Protein AF-A0A951QM47-F1 (afdb_monomer_lite)

pLDDT: mean 81.22, std 15.33, range [38.22, 95.56]

Structure (mmCIF, N/CA/C/O backbone):
data_AF-A0A951QM47-F1
#
_entry.id   AF-A0A951QM47-F1
#
loop_
_atom_site.group_PDB
_atom_site.id
_atom_site.type_symbol
_atom_site.label_atom_id
_atom_site.label_alt_id
_atom_site.label_comp_id
_atom_site.label_asym_id
_atom_site.label_entity_id
_atom_site.label_seq_id
_atom_site.pdbx_PDB_ins_code
_atom_site.Cartn_x
_atom_site.Cartn_y
_atom_site.Cartn_z
_atom_site.occupancy
_atom_site.B_iso_or_equiv
_atom_site.auth_seq_id
_atom_site.auth_comp_id
_atom_site.auth_asym_id
_atom_site.auth_atom_id
_atom_site.pdbx_PDB_model_num
ATOM 1 N N . MET A 1 1 ? -9.307 -16.118 23.751 1.00 38.22 1 MET A N 1
ATOM 2 C CA . MET A 1 1 ? -9.673 -15.052 22.789 1.00 38.22 1 MET A CA 1
ATOM 3 C C . MET A 1 1 ? -8.408 -14.385 22.258 1.00 38.22 1 MET A C 1
ATOM 5 O O . MET A 1 1 ? -7.739 -13.699 23.017 1.00 38.22 1 MET A O 1
ATOM 9 N N . ARG A 1 2 ? -8.036 -14.600 20.990 1.00 43.91 2 ARG A N 1
ATOM 10 C CA . ARG A 1 2 ? -6.928 -13.891 20.314 1.00 43.91 2 ARG A CA 1
ATOM 11 C C . ARG A 1 2 ? -7.347 -13.580 18.874 1.00 43.91 2 ARG A C 1
ATOM 13 O O . ARG A 1 2 ? -6.855 -14.189 17.938 1.00 43.91 2 ARG A O 1
ATOM 20 N N . THR A 1 3 ? -8.296 -12.660 18.715 1.00 44.72 3 THR A N 1
ATOM 21 C CA . THR A 1 3 ? -8.857 -12.293 17.396 1.00 44.72 3 THR A CA 1
ATOM 22 C C . THR A 1 3 ? -8.678 -10.805 17.072 1.00 44.72 3 THR A C 1
ATOM 24 O O . THR A 1 3 ? -8.846 -10.398 15.929 1.00 44.72 3 THR A O 1
ATOM 27 N N . ALA A 1 4 ? -8.261 -9.984 18.044 1.00 50.28 4 ALA A N 1
ATOM 28 C CA . ALA A 1 4 ? -8.127 -8.536 17.860 1.00 50.28 4 ALA A CA 1
ATOM 29 C C . ALA A 1 4 ? -7.005 -8.136 16.878 1.00 50.28 4 ALA A C 1
ATOM 31 O O . ALA A 1 4 ? -7.097 -7.100 16.231 1.00 50.28 4 ALA A O 1
ATOM 32 N N . ASN A 1 5 ? -5.967 -8.967 16.719 1.00 45.03 5 ASN A N 1
ATOM 33 C CA . ASN A 1 5 ? -4.826 -8.654 15.850 1.00 45.03 5 ASN A CA 1
ATOM 34 C C . ASN A 1 5 ? -5.117 -8.805 14.350 1.00 45.03 5 ASN A C 1
ATOM 36 O O . ASN A 1 5 ? -4.334 -8.305 13.555 1.00 45.03 5 ASN A O 1
ATOM 40 N N . LEU A 1 6 ? -6.203 -9.474 13.948 1.00 49.91 6 LEU A N 1
ATOM 41 C CA . LEU A 1 6 ? -6.537 -9.700 12.533 1.00 49.91 6 LEU A CA 1
ATOM 42 C C . LEU A 1 6 ? -7.492 -8.645 11.954 1.00 49.91 6 LEU A C 1
ATOM 44 O O . LEU A 1 6 ? -7.809 -8.695 10.772 1.00 49.91 6 LEU A O 1
ATOM 48 N N . GLN A 1 7 ? -7.926 -7.666 12.751 1.00 53.00 7 GLN A N 1
ATOM 49 C CA . GLN A 1 7 ? -8.862 -6.620 12.326 1.00 53.00 7 GLN A CA 1
ATOM 50 C C . GLN A 1 7 ? -8.149 -5.415 11.703 1.00 53.00 7 GLN A C 1
ATOM 52 O O . GLN A 1 7 ? -8.419 -4.267 12.053 1.00 53.00 7 GLN A O 1
ATOM 57 N N . GLN A 1 8 ? -7.205 -5.657 10.793 1.00 52.38 8 GLN A N 1
ATOM 58 C CA . GLN A 1 8 ? -6.716 -4.560 9.969 1.00 52.38 8 GLN A CA 1
ATOM 59 C C . GLN A 1 8 ? -7.785 -4.211 8.939 1.00 52.38 8 GLN A C 1
ATOM 61 O O . GLN A 1 8 ? -8.101 -5.008 8.063 1.00 52.38 8 GLN A O 1
ATOM 66 N N . THR A 1 9 ? -8.343 -3.014 9.070 1.00 51.91 9 THR A N 1
ATOM 67 C CA . THR A 1 9 ? -9.363 -2.474 8.166 1.00 51.91 9 THR A CA 1
ATOM 68 C C . THR A 1 9 ? -8.773 -1.583 7.078 1.00 51.91 9 THR A C 1
ATOM 70 O O . THR A 1 9 ? -9.525 -1.107 6.234 1.00 51.91 9 THR A O 1
ATOM 73 N N . ASN A 1 10 ? -7.451 -1.348 7.073 1.00 57.75 10 ASN A N 1
ATOM 74 C CA . ASN A 1 10 ? -6.812 -0.495 6.078 1.00 57.75 10 ASN A CA 1
ATOM 75 C C . ASN A 1 10 ? -5.762 -1.209 5.222 1.00 57.75 10 ASN A C 1
ATOM 77 O O . ASN A 1 10 ? -4.894 -1.932 5.707 1.00 57.75 10 ASN A O 1
ATOM 81 N N . THR A 1 11 ? -5.836 -0.948 3.922 1.00 56.44 11 THR A N 1
ATOM 82 C CA . THR A 1 11 ? -4.943 -1.510 2.904 1.00 56.44 11 THR A CA 1
ATOM 83 C C . THR A 1 11 ? -3.518 -0.968 3.040 1.00 56.44 11 THR A C 1
ATOM 85 O O . THR A 1 11 ? -2.557 -1.699 2.822 1.00 56.44 11 THR A O 1
ATOM 88 N N . SER A 1 12 ? -3.370 0.290 3.471 1.00 65.81 12 SER A N 1
ATOM 89 C CA . SER A 1 12 ? -2.070 0.970 3.575 1.00 65.81 12 SER A CA 1
ATOM 90 C C . SER A 1 12 ? -1.277 0.626 4.838 1.00 65.81 12 SER A C 1
ATOM 92 O O . SER A 1 12 ? -0.128 1.028 4.970 1.00 65.81 12 SER A O 1
ATOM 94 N N . GLY A 1 13 ? -1.861 -0.100 5.792 1.00 72.00 13 GLY A N 1
ATOM 95 C CA . GLY A 1 13 ? -1.118 -0.592 6.948 1.00 72.00 13 GLY A CA 1
ATOM 96 C C . GLY A 1 13 ? -0.899 0.393 8.098 1.00 72.00 13 GLY A C 1
ATOM 97 O O . GLY A 1 13 ? -0.147 0.076 9.012 1.00 72.00 13 GLY A O 1
ATOM 98 N N . TYR A 1 14 ? -1.529 1.566 8.090 1.00 79.50 14 TYR A N 1
ATOM 99 C CA . TYR A 1 14 ? -1.343 2.614 9.103 1.00 79.50 14 TYR A CA 1
ATOM 100 C C . TYR A 1 14 ? -2.479 2.679 10.130 1.00 79.50 14 TYR A C 1
ATOM 102 O O . TYR A 1 14 ? -3.644 2.819 9.784 1.00 79.50 14 TYR A O 1
ATOM 110 N N . LYS A 1 15 ? -2.168 2.660 11.422 1.00 82.44 15 LYS A N 1
ATOM 111 C CA . LYS A 1 15 ? 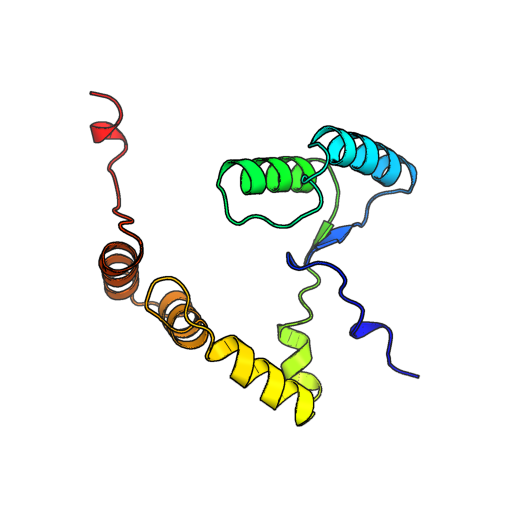-3.154 2.898 12.479 1.00 82.44 15 LYS A CA 1
ATOM 112 C C . LYS A 1 15 ? -3.072 4.348 12.944 1.00 82.44 15 LYS A C 1
ATOM 114 O O . LYS A 1 15 ? -1.998 4.771 13.363 1.00 82.44 15 LYS A O 1
ATOM 119 N N . PHE A 1 16 ? -4.184 5.081 12.911 1.00 87.94 16 PHE A N 1
ATOM 120 C CA . PHE A 1 16 ? -4.269 6.427 13.490 1.00 87.94 16 PHE A CA 1
ATOM 121 C C . PHE A 1 16 ? -3.929 6.384 14.990 1.00 87.94 16 PHE A C 1
ATOM 123 O O . PHE A 1 16 ? -4.317 5.451 15.702 1.00 87.94 16 PHE A O 1
ATOM 130 N N . GLN A 1 17 ? -3.139 7.346 15.459 1.00 90.81 17 GLN A N 1
ATOM 131 C CA . GLN A 1 17 ? -2.656 7.466 16.842 1.00 90.81 17 GLN A CA 1
ATOM 132 C C . GLN A 1 17 ? -2.848 8.885 17.405 1.00 90.81 17 GLN A C 1
ATOM 134 O O . GLN A 1 17 ? -2.302 9.184 18.466 1.00 90.81 17 GLN A O 1
ATOM 139 N N . GLY A 1 18 ? -3.577 9.750 16.696 1.00 91.06 18 GLY A N 1
ATOM 140 C CA . GLY A 1 18 ? -3.988 11.056 17.203 1.00 91.06 18 GLY A CA 1
ATOM 141 C C . GLY A 1 18 ? -5.139 10.961 18.210 1.00 91.06 18 GLY A C 1
ATOM 142 O O . GLY A 1 18 ? -5.692 9.892 18.482 1.00 91.06 18 GLY A O 1
ATOM 143 N N . SER A 1 19 ? -5.495 12.111 18.760 1.00 95.31 19 SER A N 1
ATOM 144 C CA . SER A 1 19 ? -6.646 12.349 19.622 1.00 95.31 19 SER A CA 1
ATOM 145 C C . SER A 1 19 ? -7.977 12.243 18.869 1.00 95.31 19 SER A C 1
ATOM 147 O O . SER A 1 19 ? -8.041 12.278 17.640 1.00 95.31 19 SER A O 1
ATOM 149 N N . SER A 1 20 ? -9.079 12.158 19.618 1.00 93.19 20 SER A N 1
ATOM 150 C CA . SER A 1 20 ? -10.430 12.168 19.043 1.00 93.19 20 SER A CA 1
ATOM 151 C C . SER A 1 20 ? -10.735 13.452 18.264 1.00 93.19 20 SER A C 1
ATOM 153 O O . SER A 1 20 ? -11.489 13.407 17.298 1.00 93.19 20 SER A O 1
ATOM 155 N N . GLN A 1 21 ? -10.145 14.579 18.672 1.00 95.44 21 GLN A N 1
ATOM 156 C CA . GLN A 1 21 ? -10.307 15.864 17.995 1.00 95.44 21 GLN A CA 1
ATOM 157 C C . GLN A 1 21 ? -9.622 15.850 16.623 1.00 95.44 21 GLN A C 1
ATOM 159 O O . GLN A 1 21 ? -10.259 16.130 15.612 1.00 95.44 21 GLN A O 1
ATOM 164 N N . GLU A 1 22 ? -8.365 15.410 16.574 1.00 93.88 22 GLU A N 1
ATOM 165 C CA . GLU A 1 22 ? -7.623 15.244 15.318 1.00 93.88 22 GLU A CA 1
ATOM 166 C C . GLU A 1 22 ? -8.318 14.249 14.375 1.00 93.88 22 GLU A C 1
ATOM 168 O O . GLU A 1 22 ? -8.302 14.423 13.160 1.00 93.88 22 GLU A O 1
ATOM 173 N N . LEU A 1 23 ? -8.973 13.214 14.915 1.00 93.06 23 LEU A N 1
ATOM 174 C CA . LEU A 1 23 ? -9.731 12.260 14.104 1.00 93.06 23 LEU A CA 1
ATOM 175 C C . LEU A 1 23 ? -10.956 12.907 13.436 1.00 93.06 23 LEU A C 1
ATOM 177 O O . LEU A 1 23 ? -11.266 12.589 12.287 1.00 93.06 23 LEU A O 1
ATOM 181 N N . LEU A 1 24 ? -11.653 13.807 14.137 1.00 94.88 24 LEU A N 1
ATOM 182 C CA . LEU A 1 24 ? -12.771 14.562 13.566 1.00 94.88 24 LEU A CA 1
ATOM 183 C C . LEU A 1 24 ? -12.292 15.488 12.444 1.00 94.88 24 LEU A C 1
ATOM 185 O O . LEU A 1 24 ? -12.917 15.540 11.387 1.00 94.88 24 LEU A O 1
ATOM 189 N N . GLU A 1 25 ? -11.161 16.160 12.640 1.00 95.06 25 GLU A N 1
ATOM 190 C CA . GLU A 1 25 ? -10.542 17.019 11.625 1.00 95.06 25 GLU A CA 1
ATOM 191 C C . GLU A 1 25 ? -10.113 16.215 10.391 1.00 95.06 25 GLU A C 1
ATOM 193 O O . GLU A 1 25 ? -10.466 16.567 9.264 1.00 95.06 25 GLU A O 1
ATOM 198 N N . ALA A 1 26 ? -9.465 15.066 10.599 1.00 93.44 26 ALA A N 1
ATOM 199 C CA . ALA A 1 26 ? -9.112 14.142 9.528 1.00 93.44 26 ALA A CA 1
ATOM 200 C C . ALA A 1 26 ? -10.354 13.688 8.743 1.00 93.44 26 ALA A C 1
ATOM 202 O O . ALA A 1 26 ? -10.324 13.587 7.516 1.00 93.44 26 ALA A O 1
ATOM 203 N N . GLN A 1 27 ? -11.474 13.447 9.432 1.00 92.88 27 GLN A N 1
ATOM 204 C CA . GLN A 1 27 ? -12.717 13.037 8.786 1.00 92.88 27 GLN A CA 1
ATOM 205 C C . GLN A 1 27 ? -13.311 14.143 7.905 1.00 92.88 27 GLN A C 1
ATOM 207 O O . GLN A 1 27 ? -13.879 13.821 6.859 1.00 92.88 27 GLN A O 1
ATOM 212 N N . ILE A 1 28 ? -13.167 15.414 8.295 1.00 94.25 28 ILE A N 1
ATOM 213 C CA . ILE A 1 28 ? -13.573 16.570 7.482 1.00 94.25 28 ILE A CA 1
ATOM 214 C C . ILE A 1 28 ? -12.753 16.615 6.189 1.00 94.25 28 ILE A C 1
ATOM 216 O O . ILE A 1 28 ? -13.342 16.744 5.117 1.00 94.25 28 ILE A O 1
ATOM 220 N N . ILE A 1 29 ? -11.431 16.425 6.276 1.00 93.69 29 ILE A N 1
ATOM 221 C CA . ILE A 1 29 ? -10.539 16.365 5.106 1.00 93.69 29 ILE A CA 1
ATOM 222 C C . ILE A 1 29 ? -10.961 15.224 4.175 1.00 93.69 29 ILE A C 1
ATOM 224 O O . ILE A 1 29 ? -11.215 15.446 3.001 1.00 93.69 29 ILE A O 1
ATOM 228 N N . VAL A 1 30 ? -11.128 14.005 4.692 1.00 92.81 30 VAL A N 1
ATOM 229 C CA . VAL A 1 30 ? -11.519 12.853 3.858 1.00 92.81 30 VAL A CA 1
ATOM 230 C C . VAL A 1 30 ? -12.894 13.052 3.210 1.00 92.81 30 VAL A C 1
ATOM 232 O O . VAL A 1 30 ? -13.128 12.602 2.092 1.00 92.81 30 VAL A O 1
ATOM 235 N N . ASN A 1 31 ? -13.827 13.717 3.894 1.00 92.94 31 ASN A N 1
ATOM 236 C CA . ASN A 1 31 ? -15.147 14.001 3.332 1.00 92.94 31 ASN A CA 1
ATOM 237 C C . ASN A 1 31 ? -15.104 15.058 2.213 1.00 92.94 31 ASN A C 1
ATOM 239 O O . ASN A 1 31 ? -16.028 15.093 1.403 1.00 92.94 31 ASN A O 1
ATOM 243 N N . SER A 1 32 ? -14.059 15.892 2.136 1.00 93.81 32 SER A N 1
ATOM 244 C CA . SER A 1 32 ? -13.902 16.871 1.052 1.00 93.81 32 SER A CA 1
ATOM 245 C C . SER A 1 32 ? -13.397 16.249 -0.256 1.00 93.81 32 SER A C 1
ATOM 247 O O . SER A 1 32 ? -13.520 16.869 -1.308 1.00 93.81 32 SER A O 1
ATOM 249 N N . TRP A 1 33 ? -12.911 15.002 -0.226 1.00 92.44 33 TRP A N 1
ATOM 250 C CA . TRP A 1 33 ? -12.410 14.271 -1.400 1.00 92.44 33 TRP A CA 1
ATOM 251 C C . TRP A 1 33 ? -13.514 13.760 -2.344 1.00 92.44 33 TRP A C 1
ATOM 253 O O . TRP A 1 33 ? -13.222 13.135 -3.361 1.00 92.44 33 TRP A O 1
ATOM 263 N N . GLY A 1 34 ? -14.785 14.005 -2.017 1.00 90.31 34 GLY A N 1
ATOM 264 C CA . GLY A 1 34 ? -15.936 13.608 -2.827 1.00 90.31 34 GLY A CA 1
ATOM 265 C C . GLY A 1 34 ? -16.484 12.213 -2.511 1.00 90.31 34 GLY A C 1
ATOM 266 O O . GLY A 1 34 ? -16.047 11.529 -1.585 1.00 90.31 34 GLY A O 1
ATOM 267 N N . SER A 1 35 ? -17.487 11.790 -3.286 1.00 87.44 35 SER A N 1
ATOM 268 C CA . SER A 1 35 ? -18.243 10.546 -3.061 1.00 87.44 35 SER A CA 1
ATOM 269 C C . SER A 1 35 ? -17.399 9.279 -3.220 1.00 87.44 35 SER A C 1
ATOM 271 O O . SER A 1 35 ? -17.652 8.289 -2.534 1.00 87.44 35 SER A O 1
ATOM 273 N N . GLU A 1 36 ? -16.372 9.323 -4.069 1.00 86.19 36 GLU A N 1
ATOM 274 C CA . GLU A 1 36 ? -15.457 8.203 -4.316 1.00 86.19 36 GLU A CA 1
ATOM 275 C C . GLU A 1 36 ? -14.163 8.280 -3.494 1.00 86.19 36 GLU A C 1
ATOM 277 O O . GLU A 1 36 ? -13.386 7.332 -3.498 1.00 86.19 36 GLU A O 1
ATOM 282 N N . GLY A 1 37 ? -13.928 9.348 -2.721 1.00 83.94 37 GLY A N 1
ATOM 283 C CA . GLY A 1 37 ? -12.660 9.560 -2.003 1.00 83.94 37 GLY A CA 1
ATOM 284 C C . GLY A 1 37 ? -12.319 8.491 -0.952 1.00 83.94 37 GLY A C 1
ATOM 285 O O . GLY A 1 37 ? -11.170 8.357 -0.535 1.00 83.94 37 GLY A O 1
ATOM 286 N N . LYS A 1 38 ? -13.300 7.687 -0.526 1.00 86.81 38 LYS A N 1
ATOM 287 C CA . LYS A 1 38 ? -13.099 6.547 0.391 1.00 86.81 38 LYS A CA 1
ATOM 288 C C . LYS A 1 38 ? -12.834 5.224 -0.336 1.00 86.81 38 LYS A C 1
ATOM 290 O O . LYS A 1 38 ? -12.522 4.229 0.316 1.00 86.81 38 LYS A O 1
ATOM 295 N N . ILE A 1 39 ? -12.960 5.202 -1.660 1.00 84.88 39 ILE A N 1
ATOM 296 C CA . ILE A 1 39 ? -12.638 4.057 -2.508 1.00 84.88 39 ILE A CA 1
ATOM 297 C C . ILE A 1 39 ? -11.155 4.160 -2.863 1.00 84.88 39 ILE A C 1
ATOM 299 O O . ILE A 1 39 ? -10.684 5.202 -3.308 1.00 84.88 39 ILE A O 1
ATOM 303 N N . TYR A 1 40 ? -10.400 3.087 -2.633 1.00 82.69 40 TYR A N 1
ATOM 304 C CA . TYR A 1 40 ? -8.980 3.059 -2.975 1.00 82.69 40 TYR A CA 1
ATOM 305 C C . TYR A 1 40 ? -8.770 3.204 -4.488 1.00 82.69 40 TYR A C 1
ATOM 307 O O . TYR A 1 40 ? -9.423 2.508 -5.266 1.00 82.69 40 TYR A O 1
ATOM 315 N N . ASN A 1 41 ? -7.799 4.030 -4.885 1.00 81.25 41 ASN A N 1
ATOM 316 C CA . ASN A 1 41 ? -7.369 4.171 -6.272 1.00 81.25 41 ASN A CA 1
ATOM 317 C C . ASN A 1 41 ? -5.824 4.248 -6.363 1.00 81.25 41 ASN A C 1
ATOM 319 O O . ASN A 1 41 ? -5.200 4.991 -5.600 1.00 81.25 41 ASN A O 1
ATOM 323 N N . PRO A 1 42 ? -5.158 3.489 -7.252 1.00 81.88 42 PRO A N 1
ATOM 324 C CA . PRO A 1 42 ? -3.709 3.593 -7.433 1.00 81.88 42 PRO A CA 1
ATOM 325 C C . PRO A 1 42 ? -3.242 4.870 -8.163 1.00 81.88 42 PRO A C 1
ATOM 327 O O . PRO A 1 42 ? -2.038 5.034 -8.345 1.00 81.88 42 PRO A O 1
ATOM 330 N N . THR A 1 43 ? -4.140 5.771 -8.581 1.00 87.81 43 THR A N 1
ATOM 331 C CA . THR A 1 43 ? -3.778 7.009 -9.297 1.00 87.81 43 THR A CA 1
ATOM 332 C C . THR A 1 43 ? -2.912 7.966 -8.475 1.00 87.81 43 THR A C 1
ATOM 334 O O . THR A 1 43 ? -3.000 8.030 -7.244 1.00 87.81 43 THR A O 1
ATOM 337 N N . ARG A 1 44 ? -2.087 8.764 -9.168 1.00 87.88 44 ARG A N 1
ATOM 338 C CA . ARG A 1 44 ? -1.184 9.750 -8.555 1.00 87.88 44 ARG A CA 1
ATOM 339 C C . ARG A 1 44 ? -1.945 10.730 -7.665 1.00 87.88 44 ARG A C 1
ATOM 341 O O . ARG A 1 44 ? -1.508 11.002 -6.551 1.00 87.88 44 ARG A O 1
ATOM 348 N N . GLU A 1 45 ? -3.084 11.218 -8.138 1.00 90.62 45 GLU A N 1
ATOM 349 C CA . GLU A 1 45 ? -3.930 12.194 -7.452 1.00 90.62 45 GLU A CA 1
ATOM 350 C C . GLU A 1 45 ? -4.415 11.633 -6.114 1.00 90.62 45 GLU A C 1
ATOM 352 O O . GLU A 1 45 ? -4.275 12.275 -5.076 1.00 90.62 45 GLU A O 1
ATOM 357 N N . TYR A 1 46 ? -4.895 10.386 -6.109 1.00 91.19 46 TYR A N 1
ATOM 358 C CA . TYR A 1 46 ? -5.346 9.726 -4.889 1.00 91.19 46 TYR A CA 1
ATOM 359 C C . TYR A 1 46 ? -4.194 9.478 -3.906 1.00 91.19 46 TYR A C 1
ATOM 361 O O . TYR A 1 46 ? -4.334 9.692 -2.700 1.00 91.19 46 TYR A O 1
ATOM 369 N N . GLN A 1 47 ? -3.023 9.072 -4.406 1.00 89.25 47 GLN A N 1
ATOM 370 C CA . GLN A 1 47 ? -1.844 8.878 -3.559 1.00 89.25 47 GLN A CA 1
ATOM 371 C C . GLN A 1 47 ? -1.335 10.191 -2.940 1.00 89.25 47 GLN A C 1
ATOM 373 O O . GLN A 1 47 ? -0.809 10.163 -1.825 1.00 89.25 47 GLN A O 1
ATOM 378 N N . LEU A 1 48 ? -1.506 11.338 -3.609 1.00 91.62 48 LEU A N 1
ATOM 379 C CA . LEU A 1 48 ? -1.189 12.653 -3.039 1.00 91.62 48 LEU A CA 1
ATOM 380 C C . LEU A 1 48 ? -2.124 13.006 -1.876 1.00 91.62 48 LEU A C 1
ATOM 382 O O . LEU A 1 48 ? -1.628 13.353 -0.806 1.00 91.62 48 LEU A O 1
ATOM 386 N N . LEU A 1 49 ? -3.437 12.803 -2.032 1.00 92.50 49 LEU A N 1
ATOM 387 C CA . LEU A 1 49 ? -4.416 13.010 -0.953 1.00 92.50 49 LEU A CA 1
ATOM 388 C C . LEU A 1 49 ? -4.087 12.166 0.289 1.00 92.50 49 LEU A C 1
ATOM 390 O O . LEU A 1 49 ? -4.111 12.650 1.423 1.00 92.50 49 LEU A O 1
ATOM 394 N N . LEU A 1 50 ? -3.715 10.899 0.083 1.00 90.62 50 LEU A N 1
ATOM 395 C CA . LEU A 1 50 ? -3.275 10.030 1.175 1.00 90.62 50 LEU A CA 1
ATOM 396 C C . LEU A 1 50 ? -1.999 10.541 1.854 1.00 90.62 50 LEU A C 1
ATOM 398 O O . LEU A 1 50 ? -1.901 10.471 3.079 1.00 90.62 50 LEU A O 1
ATOM 402 N N . ARG A 1 51 ? -1.017 11.038 1.091 1.00 90.19 51 ARG A N 1
ATOM 403 C CA . ARG A 1 51 ? 0.230 11.589 1.649 1.00 90.19 51 ARG A CA 1
ATOM 404 C C . ARG A 1 51 ? -0.031 12.825 2.498 1.00 90.19 51 ARG A C 1
ATOM 406 O O . ARG A 1 51 ? 0.516 12.904 3.594 1.00 90.19 51 ARG A O 1
ATOM 413 N N . GLU A 1 52 ? -0.881 13.737 2.034 1.00 90.50 52 GLU A N 1
ATOM 414 C CA . GLU A 1 52 ? -1.295 14.909 2.813 1.00 90.50 52 GLU A CA 1
ATOM 415 C C . GLU A 1 52 ? -1.902 14.477 4.151 1.00 90.50 52 GLU A C 1
ATOM 417 O O . GLU A 1 52 ? -1.432 14.888 5.213 1.00 90.50 52 GLU A O 1
ATOM 422 N N . LEU A 1 53 ? -2.857 13.542 4.120 1.00 91.62 53 LEU A N 1
ATOM 423 C CA . LEU A 1 53 ? -3.505 13.043 5.332 1.00 91.62 53 LEU A CA 1
ATOM 424 C C . LEU A 1 53 ? -2.524 12.351 6.296 1.00 91.62 53 LEU A C 1
ATOM 426 O O . LEU A 1 53 ? -2.670 12.468 7.516 1.00 91.62 53 LEU A O 1
ATOM 430 N N . LEU A 1 54 ? -1.536 11.620 5.767 1.00 89.62 54 LEU A N 1
ATOM 431 C CA . LEU A 1 54 ? -0.519 10.919 6.556 1.00 89.62 54 LEU A CA 1
ATOM 432 C C . LEU A 1 54 ? 0.495 11.863 7.215 1.00 89.62 54 LEU A C 1
ATOM 434 O O . LEU A 1 54 ? 1.022 11.519 8.270 1.00 89.62 54 LEU A O 1
ATOM 438 N N . ILE A 1 55 ? 0.767 13.027 6.617 1.00 91.81 55 ILE A N 1
ATOM 439 C CA . ILE A 1 55 ? 1.674 14.043 7.175 1.00 91.81 55 ILE A CA 1
ATOM 440 C C . ILE A 1 55 ? 0.976 14.854 8.272 1.00 91.81 55 ILE A C 1
ATOM 442 O O . ILE A 1 55 ? 1.608 15.207 9.266 1.00 91.81 55 ILE A O 1
ATOM 446 N N . CYS A 1 56 ? -0.322 15.129 8.117 1.00 92.06 56 CYS A N 1
ATOM 447 C CA . CYS A 1 56 ? -1.075 15.963 9.055 1.00 92.06 56 CYS A CA 1
ATOM 448 C C . CYS A 1 56 ? -1.269 15.335 10.442 1.00 92.06 56 CYS A C 1
ATOM 450 O O . CYS A 1 56 ? -1.441 16.068 11.411 1.00 92.06 56 CYS A O 1
ATOM 452 N N . TYR A 1 57 ? -1.250 14.003 10.558 1.00 93.44 57 TYR A N 1
ATOM 453 C CA . TYR A 1 57 ? -1.582 13.321 11.811 1.00 93.44 57 TYR A CA 1
ATOM 454 C C . TYR A 1 57 ? -0.616 12.199 12.159 1.00 93.44 57 TYR A C 1
ATOM 456 O O . TYR A 1 57 ? 0.115 11.667 11.328 1.00 93.44 57 TYR A O 1
ATOM 464 N N . LYS A 1 58 ? -0.640 11.786 13.427 1.00 92.12 58 LYS A N 1
ATOM 465 C CA . LYS A 1 58 ? 0.203 10.693 13.901 1.00 92.12 58 LYS A CA 1
ATOM 466 C C . LYS A 1 58 ? -0.373 9.341 13.494 1.00 92.12 58 LYS A C 1
ATOM 468 O O . LYS A 1 58 ? -1.473 8.969 13.905 1.00 92.12 58 LYS A O 1
ATOM 473 N N . TYR A 1 59 ? 0.438 8.548 12.802 1.00 88.75 59 TYR A N 1
ATOM 474 C CA . TYR A 1 59 ? 0.133 7.159 12.477 1.00 88.75 59 TYR A CA 1
ATOM 475 C C . TYR A 1 59 ? 1.230 6.220 12.972 1.00 88.75 59 TYR A C 1
ATOM 477 O O . TYR A 1 59 ? 2.409 6.566 13.014 1.00 88.75 59 TYR A O 1
ATOM 485 N N . ARG A 1 60 ? 0.845 4.991 13.318 1.00 83.81 60 ARG A N 1
ATOM 486 C CA . ARG A 1 60 ? 1.771 3.871 13.506 1.00 83.81 60 ARG A CA 1
ATOM 487 C C . ARG A 1 60 ? 1.651 2.936 12.314 1.00 83.81 60 ARG A C 1
ATOM 489 O O . ARG A 1 60 ? 0.549 2.484 12.018 1.00 83.81 60 ARG A O 1
ATOM 496 N N . LEU A 1 61 ? 2.772 2.592 11.685 1.00 77.94 61 LEU A N 1
ATOM 497 C CA . LEU A 1 61 ? 2.810 1.488 10.731 1.00 77.94 61 LEU A CA 1
ATOM 498 C C . LEU A 1 61 ? 2.531 0.181 11.492 1.00 77.94 61 LEU A C 1
ATOM 500 O O . LEU A 1 61 ? 3.304 -0.241 12.352 1.00 77.94 61 LEU A O 1
ATOM 504 N N . ASP A 1 62 ? 1.378 -0.419 11.230 1.00 70.31 62 ASP A N 1
ATOM 505 C CA . ASP A 1 62 ? 0.892 -1.651 11.842 1.00 70.31 62 ASP A CA 1
ATOM 506 C C . ASP A 1 62 ? 0.654 -2.706 10.766 1.00 70.31 62 ASP A C 1
ATOM 508 O O . ASP A 1 62 ? -0.441 -3.241 10.638 1.00 70.31 62 ASP A O 1
ATOM 512 N N . THR A 1 63 ? 1.670 -3.004 9.957 1.00 60.81 63 THR A N 1
ATOM 513 C CA . THR A 1 63 ? 1.547 -4.050 8.942 1.00 60.81 63 THR A CA 1
ATOM 514 C C . THR A 1 63 ? 1.435 -5.417 9.625 1.00 60.81 63 THR A C 1
ATOM 516 O O . THR A 1 63 ? 2.395 -5.961 10.174 1.00 60.81 63 THR A O 1
ATOM 519 N N . ASN A 1 64 ? 0.246 -6.028 9.585 1.00 59.84 64 ASN A N 1
ATOM 520 C CA . ASN A 1 64 ? 0.080 -7.424 9.992 1.00 59.84 64 ASN A CA 1
ATOM 521 C C . ASN A 1 64 ? 0.670 -8.393 8.969 1.00 59.84 64 ASN A C 1
ATOM 523 O O . ASN A 1 64 ? 0.735 -9.583 9.262 1.00 59.84 64 ASN A O 1
ATOM 527 N N . PHE A 1 65 ? 1.138 -7.917 7.811 1.00 56.47 65 PHE A N 1
ATOM 528 C CA . PHE A 1 65 ? 1.747 -8.772 6.796 1.00 56.47 65 PHE A CA 1
ATOM 529 C C . PHE A 1 65 ? 2.898 -9.606 7.379 1.00 56.47 65 PHE A C 1
ATOM 531 O O . PHE A 1 65 ? 2.874 -10.829 7.292 1.00 56.47 65 PHE A O 1
ATOM 538 N N . ALA A 1 66 ? 3.802 -8.973 8.135 1.00 55.06 66 ALA A N 1
ATOM 539 C CA . ALA A 1 66 ? 4.890 -9.659 8.841 1.00 55.06 66 ALA A CA 1
ATOM 540 C C . ALA A 1 66 ? 4.423 -10.533 10.028 1.00 55.06 66 ALA A C 1
ATOM 542 O O . ALA A 1 66 ? 5.193 -11.324 10.577 1.00 55.06 66 ALA A O 1
ATOM 543 N N . LYS A 1 67 ? 3.171 -10.373 10.477 1.00 62.28 67 LYS A N 1
ATOM 544 C CA . LYS A 1 67 ? 2.568 -11.182 11.545 1.00 62.28 67 LYS A CA 1
ATOM 545 C C . LYS A 1 67 ? 1.823 -12.398 10.988 1.00 62.28 67 LYS A C 1
ATOM 547 O O . LYS A 1 67 ? 1.681 -13.366 11.729 1.00 62.28 67 LYS A O 1
ATOM 552 N N . MET A 1 68 ? 1.386 -12.382 9.723 1.00 62.81 68 MET A N 1
ATOM 553 C CA . MET A 1 68 ? 0.695 -13.513 9.087 1.00 62.81 68 MET A CA 1
ATOM 554 C C . MET A 1 68 ? 1.568 -14.768 9.056 1.00 62.81 68 MET A C 1
ATOM 556 O O . MET A 1 68 ? 1.082 -15.848 9.384 1.00 62.81 68 MET A O 1
ATOM 560 N N . ASP A 1 69 ? 2.865 -14.616 8.777 1.00 62.41 69 ASP A N 1
ATOM 561 C CA . ASP A 1 69 ? 3.819 -15.735 8.757 1.00 62.41 69 ASP A CA 1
ATOM 562 C C . ASP A 1 69 ? 3.968 -16.423 10.125 1.00 62.41 69 ASP A C 1
ATOM 564 O O . ASP A 1 69 ? 4.356 -17.584 10.204 1.00 62.41 69 ASP A O 1
ATOM 568 N N . ARG A 1 70 ? 3.600 -15.744 11.220 1.00 65.75 70 ARG A N 1
ATOM 569 C CA . ARG A 1 70 ? 3.676 -16.287 12.587 1.00 65.75 70 ARG A CA 1
ATOM 570 C C . ARG A 1 70 ? 2.453 -17.118 12.983 1.00 65.75 70 ARG A C 1
ATOM 572 O O . ARG A 1 70 ? 2.468 -17.725 14.049 1.00 65.75 70 ARG A O 1
ATOM 579 N N . ILE A 1 71 ? 1.381 -17.098 12.185 1.00 69.50 71 ILE A N 1
ATOM 580 C CA . ILE A 1 71 ? 0.095 -17.738 12.516 1.00 69.50 71 ILE A CA 1
ATOM 581 C C . ILE A 1 71 ? 0.032 -19.184 11.982 1.00 69.50 71 ILE A C 1
ATOM 583 O O . ILE A 1 71 ? -0.783 -19.960 12.472 1.00 69.50 71 ILE A O 1
ATOM 587 N N . ALA A 1 72 ? 0.909 -19.562 11.036 1.00 71.31 72 ALA A N 1
ATOM 588 C CA . ALA A 1 72 ? 1.063 -20.923 10.492 1.00 71.31 72 ALA A CA 1
ATOM 589 C C . ALA A 1 72 ? -0.275 -21.632 10.165 1.00 71.31 72 ALA A C 1
ATOM 591 O O . ALA A 1 72 ? -0.450 -22.823 10.416 1.00 71.31 72 ALA A O 1
ATOM 592 N N . HIS A 1 73 ? -1.245 -20.886 9.626 1.00 84.25 73 HIS A N 1
ATOM 593 C CA . HIS A 1 73 ? -2.598 -21.372 9.353 1.00 84.25 73 HIS A CA 1
ATOM 594 C C . HIS A 1 73 ? -2.802 -21.602 7.855 1.00 84.25 73 HIS A C 1
ATOM 596 O O . HIS A 1 73 ? -2.648 -20.681 7.053 1.00 84.25 73 HIS A O 1
ATOM 602 N N . GLN A 1 74 ? -3.242 -22.802 7.472 1.00 85.88 74 GLN A N 1
ATOM 603 C CA . GLN A 1 74 ? -3.346 -23.222 6.069 1.00 85.88 74 GLN A CA 1
ATOM 604 C C . GLN A 1 74 ? -4.183 -22.273 5.197 1.00 85.88 74 GLN A C 1
ATOM 606 O O . GLN A 1 74 ? -3.774 -21.936 4.091 1.00 85.88 74 GLN A O 1
ATOM 611 N N . GLY A 1 75 ? -5.322 -21.783 5.696 1.00 84.94 75 GLY A N 1
ATOM 612 C CA . GLY A 1 75 ? -6.150 -20.827 4.948 1.00 84.94 75 GLY A CA 1
ATOM 613 C C . GLY A 1 75 ? -5.457 -19.479 4.697 1.00 84.94 75 GLY A C 1
ATOM 614 O O . GLY A 1 75 ? -5.679 -18.854 3.663 1.00 84.94 75 GLY A O 1
ATOM 615 N N . ILE A 1 76 ? -4.570 -19.051 5.605 1.00 79.94 76 ILE A N 1
ATOM 616 C CA . ILE A 1 76 ? -3.778 -17.824 5.437 1.00 79.94 76 ILE A CA 1
ATOM 617 C C . ILE A 1 76 ? -2.675 -18.063 4.400 1.00 79.94 76 ILE A C 1
ATOM 619 O O . ILE A 1 76 ? -2.449 -17.210 3.545 1.00 79.94 76 ILE A O 1
ATOM 623 N N . GLU A 1 77 ? -2.044 -19.240 4.406 1.00 83.00 77 GLU A N 1
ATOM 624 C CA . GLU A 1 77 ? -1.078 -19.625 3.369 1.00 83.00 77 GLU A CA 1
ATOM 625 C C . GLU A 1 77 ? -1.716 -19.683 1.978 1.00 83.00 77 GLU A C 1
ATOM 627 O O . GLU A 1 77 ? -1.184 -19.116 1.025 1.00 83.00 77 GLU A O 1
ATOM 632 N N . GLN A 1 78 ? -2.898 -20.290 1.861 1.00 86.31 78 GLN A N 1
ATOM 633 C CA . GLN A 1 78 ? -3.658 -20.332 0.609 1.00 86.31 78 GLN A CA 1
ATOM 634 C C . GLN A 1 78 ? -4.034 -18.929 0.124 1.00 86.31 78 GLN A C 1
ATOM 636 O O . GLN A 1 78 ? -3.891 -18.622 -1.060 1.00 86.31 78 GLN A O 1
ATOM 641 N N . PHE A 1 79 ? -4.470 -18.056 1.035 1.00 84.94 79 PHE A N 1
ATOM 642 C CA . PHE A 1 79 ? -4.751 -16.661 0.714 1.00 84.94 79 PHE A CA 1
ATOM 643 C C . PHE A 1 79 ? -3.500 -15.929 0.205 1.00 84.94 79 PHE A C 1
ATOM 645 O O . PHE A 1 79 ? -3.568 -15.285 -0.842 1.00 84.94 79 PHE A O 1
ATOM 652 N N . LYS A 1 80 ? -2.353 -16.068 0.887 1.00 84.00 80 LYS A N 1
ATOM 653 C CA . LYS A 1 80 ? -1.075 -15.482 0.448 1.00 84.00 80 LYS A CA 1
ATOM 654 C C . LYS A 1 80 ? -0.693 -15.962 -0.947 1.00 84.00 80 LYS A C 1
ATOM 656 O O . LYS A 1 80 ? -0.382 -15.137 -1.799 1.00 84.00 80 LYS A O 1
ATOM 661 N N . GLN A 1 81 ? -0.783 -17.268 -1.199 1.00 89.25 81 GLN A N 1
ATOM 662 C CA . GLN A 1 81 ? -0.511 -17.840 -2.517 1.00 89.25 81 GLN A CA 1
ATOM 663 C C . GLN A 1 81 ? -1.446 -17.274 -3.584 1.00 89.25 81 GLN A C 1
ATOM 665 O O . GLN A 1 81 ? -0.989 -16.922 -4.668 1.00 89.25 81 GLN A O 1
ATOM 670 N N . ARG A 1 82 ? -2.741 -17.122 -3.286 1.00 92.19 82 ARG A N 1
ATOM 671 C CA . ARG A 1 82 ? -3.688 -16.500 -4.218 1.00 92.19 82 ARG A CA 1
ATOM 672 C C . ARG A 1 82 ? -3.271 -15.072 -4.560 1.00 92.19 82 ARG A C 1
ATOM 674 O O . ARG A 1 82 ? -3.186 -14.755 -5.738 1.00 92.19 82 ARG A O 1
ATOM 681 N N . VAL A 1 83 ? -2.971 -14.244 -3.557 1.00 88.44 83 VAL A N 1
ATOM 682 C CA . VAL A 1 83 ? -2.543 -12.847 -3.762 1.00 88.44 83 VAL A CA 1
ATOM 683 C C . VAL A 1 83 ? -1.232 -12.774 -4.542 1.00 88.44 83 VAL A C 1
ATOM 685 O O . VAL A 1 83 ? -1.135 -12.018 -5.500 1.00 88.44 83 VAL A O 1
ATOM 688 N N . TYR A 1 84 ? -0.243 -13.598 -4.191 1.00 89.94 84 TYR A N 1
ATOM 689 C CA . TYR A 1 84 ? 1.053 -13.638 -4.877 1.00 89.94 84 TYR A CA 1
ATOM 690 C C . TYR A 1 84 ? 0.941 -14.057 -6.339 1.00 89.94 84 TYR A C 1
ATOM 692 O O . TYR A 1 84 ? 1.845 -13.747 -7.108 1.00 89.94 84 TYR A O 1
ATOM 700 N N . ASN A 1 85 ? -0.132 -14.754 -6.713 1.00 94.31 85 ASN A N 1
ATOM 701 C CA . ASN A 1 85 ? -0.403 -15.181 -8.079 1.00 94.31 85 ASN A CA 1
ATOM 702 C C . ASN A 1 85 ? -1.247 -14.191 -8.892 1.00 94.31 85 ASN A C 1
ATOM 704 O O . ASN A 1 85 ? -1.416 -14.435 -10.084 1.00 94.31 85 ASN A O 1
ATOM 708 N N . ILE A 1 86 ? -1.756 -13.110 -8.291 1.00 92.88 86 ILE A N 1
ATOM 709 C CA . ILE A 1 86 ? -2.449 -12.046 -9.030 1.00 92.88 86 ILE A CA 1
ATOM 710 C C . ILE A 1 86 ? -1.440 -11.356 -9.943 1.00 92.88 86 ILE A C 1
ATOM 712 O O . ILE A 1 86 ? -0.339 -11.022 -9.505 1.00 92.88 86 ILE A O 1
ATOM 716 N N . GLU A 1 87 ? -1.823 -11.151 -11.198 1.00 92.75 87 GLU A N 1
ATOM 717 C CA . GLU A 1 87 ? -1.030 -10.427 -12.183 1.00 92.75 87 GLU A CA 1
ATOM 718 C C . GLU A 1 87 ? -1.314 -8.925 -12.100 1.00 92.75 87 GLU A C 1
ATOM 720 O O . GLU A 1 87 ? -2.467 -8.499 -12.040 1.00 92.75 87 GLU A O 1
ATOM 725 N N . VAL A 1 88 ? -0.249 -8.132 -12.062 1.00 87.69 88 VAL A N 1
ATOM 726 C CA . VAL A 1 88 ? -0.266 -6.671 -12.056 1.00 87.69 88 VAL A CA 1
ATOM 727 C C . VAL A 1 88 ? 0.815 -6.222 -13.026 1.00 87.69 88 VAL A C 1
ATOM 729 O O . VAL A 1 88 ? 1.980 -6.582 -12.853 1.00 87.69 88 VAL A O 1
ATOM 732 N N . SER A 1 89 ? 0.427 -5.468 -14.054 1.00 89.00 89 SER A N 1
ATOM 733 C CA . SER A 1 89 ? 1.341 -4.980 -15.096 1.00 89.00 89 SER A CA 1
ATOM 734 C C . SER A 1 89 ? 2.205 -6.096 -15.694 1.00 89.00 89 SER A C 1
ATOM 736 O O . SER A 1 89 ? 3.426 -6.031 -15.658 1.00 89.00 89 SER A O 1
ATOM 738 N N . GLY A 1 90 ? 1.576 -7.182 -16.156 1.00 90.19 90 GLY A N 1
ATOM 739 C CA . GLY A 1 90 ? 2.259 -8.285 -16.846 1.00 90.19 90 GLY A CA 1
ATOM 740 C C . GLY A 1 90 ? 3.087 -9.229 -15.964 1.00 90.19 90 GLY A C 1
ATOM 741 O O . GLY A 1 90 ? 3.650 -10.198 -16.472 1.00 90.19 90 GLY A O 1
ATOM 742 N N . MET A 1 91 ? 3.173 -8.997 -14.648 1.00 93.50 91 MET A N 1
ATOM 743 C CA . MET A 1 91 ? 3.873 -9.894 -13.721 1.00 93.50 91 MET A CA 1
ATOM 744 C C . MET A 1 91 ? 3.045 -10.201 -12.482 1.00 93.50 91 MET A C 1
ATOM 746 O O . MET A 1 91 ? 2.240 -9.402 -12.009 1.00 93.50 91 MET A O 1
ATOM 750 N N . LYS A 1 92 ? 3.286 -11.363 -11.879 1.00 95.56 92 LYS A N 1
ATOM 751 C CA . LYS A 1 92 ? 2.656 -11.716 -10.609 1.00 95.56 92 LYS A CA 1
ATOM 752 C C . LYS A 1 92 ? 3.176 -10.841 -9.471 1.00 95.56 92 LYS A C 1
ATOM 754 O O . LYS A 1 92 ? 4.381 -10.598 -9.378 1.00 95.56 92 LYS A O 1
ATOM 759 N N . VAL A 1 93 ? 2.311 -10.488 -8.520 1.00 91.50 93 VAL A N 1
ATOM 760 C CA . VAL A 1 93 ? 2.685 -9.756 -7.290 1.00 91.50 93 VAL A CA 1
ATOM 761 C C . VAL A 1 93 ? 3.877 -10.410 -6.578 1.00 91.50 93 VAL A C 1
ATOM 763 O O . VAL A 1 93 ? 4.781 -9.722 -6.110 1.00 91.50 93 VAL A O 1
ATOM 766 N N . GLY A 1 94 ? 3.939 -11.745 -6.532 1.00 91.19 94 GLY A N 1
ATOM 767 C CA . GLY A 1 94 ? 5.068 -12.460 -5.934 1.00 91.19 94 GLY A CA 1
ATOM 768 C C . GLY A 1 94 ? 6.395 -12.301 -6.692 1.00 91.19 94 GLY A C 1
ATOM 769 O O . GLY A 1 94 ? 7.459 -12.335 -6.072 1.00 91.19 94 GLY A O 1
ATOM 770 N N . GLN A 1 95 ? 6.351 -12.117 -8.015 1.00 93.06 95 GLN A N 1
ATOM 771 C CA . GLN A 1 95 ? 7.536 -11.844 -8.835 1.00 93.06 95 GLN A CA 1
ATOM 772 C C . GLN A 1 95 ? 8.018 -10.410 -8.613 1.00 93.06 95 GLN A C 1
ATOM 774 O O . GLN A 1 95 ? 9.206 -10.220 -8.355 1.00 93.06 95 GLN A O 1
ATOM 779 N N . TRP A 1 96 ? 7.095 -9.442 -8.600 1.00 93.62 96 TRP A N 1
ATOM 780 C CA . TRP A 1 96 ? 7.387 -8.056 -8.227 1.00 93.62 96 TRP A CA 1
ATOM 781 C C . TRP A 1 96 ? 8.033 -7.963 -6.847 1.00 93.62 96 TRP A C 1
ATOM 783 O O . TRP A 1 96 ? 9.096 -7.366 -6.700 1.00 93.62 96 TRP A O 1
ATOM 793 N N . ASN A 1 97 ? 7.453 -8.626 -5.842 1.00 89.69 97 ASN A N 1
ATOM 794 C CA . ASN A 1 97 ? 7.993 -8.619 -4.484 1.00 89.69 97 ASN A CA 1
ATOM 795 C C . ASN A 1 97 ? 9.434 -9.155 -4.427 1.00 89.69 97 ASN A C 1
ATOM 797 O O . ASN A 1 97 ? 10.290 -8.579 -3.756 1.00 89.69 97 ASN A O 1
ATOM 801 N N . ARG A 1 98 ? 9.724 -10.242 -5.154 1.00 91.06 98 ARG A N 1
ATOM 802 C CA . ARG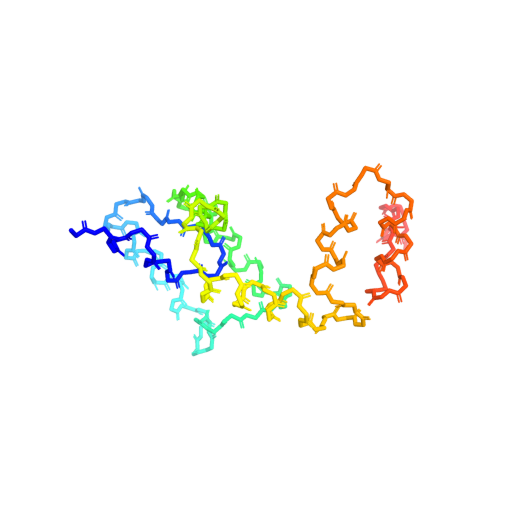 A 1 98 ? 11.075 -10.819 -5.219 1.00 91.06 98 ARG A CA 1
ATOM 803 C C . ARG A 1 98 ? 12.067 -9.882 -5.906 1.00 91.06 98 ARG A C 1
ATOM 805 O O . ARG A 1 98 ? 13.190 -9.758 -5.428 1.00 91.06 98 ARG A O 1
ATOM 812 N N . LEU A 1 99 ? 11.660 -9.254 -7.008 1.00 92.50 99 LEU A N 1
ATOM 813 C CA . LEU A 1 99 ? 12.482 -8.311 -7.762 1.00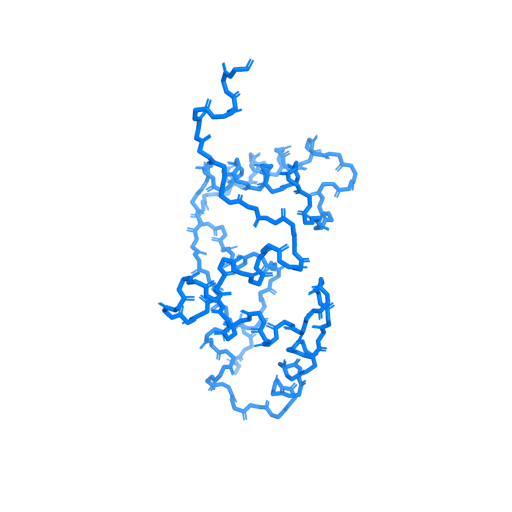 92.50 99 LEU A CA 1
ATOM 814 C C . LEU A 1 99 ? 12.839 -7.086 -6.909 1.00 92.50 99 LEU A C 1
ATOM 816 O O . LEU A 1 99 ? 14.018 -6.784 -6.744 1.00 92.50 99 LEU A O 1
ATOM 820 N N . LEU A 1 100 ? 11.834 -6.432 -6.321 1.00 89.00 100 LEU A N 1
ATOM 821 C CA . LEU A 1 100 ? 11.997 -5.200 -5.540 1.00 89.00 100 LEU A CA 1
ATOM 822 C C . LEU A 1 100 ? 12.709 -5.424 -4.200 1.00 89.00 100 LEU A C 1
ATOM 824 O O . LEU A 1 100 ? 13.330 -4.512 -3.669 1.00 89.00 100 LEU A O 1
ATOM 828 N N . SER A 1 101 ? 12.648 -6.642 -3.655 1.00 87.19 101 SER A N 1
ATOM 829 C CA . SER A 1 101 ? 13.428 -7.023 -2.468 1.00 87.19 101 SER A CA 1
ATOM 830 C C . SER A 1 101 ? 14.879 -7.397 -2.796 1.00 87.19 101 SER A C 1
ATOM 832 O O . SER A 1 101 ? 15.665 -7.673 -1.886 1.00 87.19 101 SER A O 1
ATOM 834 N N . SER A 1 102 ? 15.243 -7.484 -4.080 1.00 88.56 102 SER A N 1
ATOM 835 C CA . SER A 1 102 ? 16.607 -7.805 -4.496 1.00 88.56 102 SER A CA 1
ATOM 836 C C . SER A 1 102 ? 17.524 -6.582 -4.381 1.00 88.56 102 SER A C 1
ATOM 838 O O . SER A 1 102 ? 17.069 -5.445 -4.392 1.00 88.56 102 SER A O 1
ATOM 840 N N . ARG A 1 103 ? 18.839 -6.809 -4.290 1.00 87.44 103 ARG A N 1
ATOM 841 C CA . ARG A 1 103 ? 19.851 -5.734 -4.330 1.00 87.44 103 ARG A CA 1
ATOM 842 C C . ARG A 1 103 ? 20.353 -5.433 -5.749 1.00 87.44 103 ARG A C 1
ATOM 844 O O . ARG A 1 103 ? 21.375 -4.777 -5.900 1.00 87.44 103 ARG A O 1
ATOM 851 N N . ASN A 1 104 ? 19.710 -5.989 -6.776 1.00 91.06 104 ASN A N 1
ATOM 852 C CA . ASN A 1 104 ? 20.148 -5.835 -8.158 1.00 91.06 104 ASN A CA 1
ATOM 853 C C . ASN A 1 104 ? 19.365 -4.692 -8.811 1.00 91.06 104 ASN A C 1
ATOM 855 O O . ASN A 1 104 ? 18.303 -4.911 -9.395 1.00 91.06 104 ASN A O 1
ATOM 859 N N . GLU A 1 105 ? 19.894 -3.479 -8.669 1.00 89.25 105 GLU A N 1
ATOM 860 C CA . GLU A 1 105 ? 19.280 -2.255 -9.192 1.00 89.25 105 GLU A CA 1
ATOM 861 C C . GLU A 1 105 ? 19.127 -2.280 -10.716 1.00 89.25 105 GLU A C 1
ATOM 863 O O . GLU A 1 105 ? 18.101 -1.834 -11.218 1.00 89.25 105 GLU A O 1
ATOM 868 N N . ASP A 1 106 ? 20.062 -2.885 -11.453 1.00 91.12 106 ASP A N 1
ATOM 869 C CA . ASP A 1 106 ? 19.978 -2.976 -12.917 1.00 91.12 106 ASP A CA 1
ATOM 870 C C . ASP A 1 106 ? 18.788 -3.822 -13.377 1.00 91.12 106 ASP A C 1
ATOM 872 O O . ASP A 1 106 ? 18.058 -3.443 -14.294 1.00 91.12 106 ASP A O 1
ATOM 876 N N . ASN A 1 107 ? 18.545 -4.950 -12.705 1.00 90.81 107 ASN A N 1
ATOM 877 C CA . ASN A 1 107 ? 17.356 -5.758 -12.959 1.00 90.81 107 ASN A CA 1
ATOM 878 C C . ASN A 1 107 ? 16.083 -5.017 -12.559 1.00 90.81 107 ASN A C 1
ATOM 880 O O . ASN A 1 107 ? 15.090 -5.107 -13.273 1.00 90.81 107 ASN A O 1
ATOM 884 N N . ILE A 1 108 ? 16.089 -4.295 -11.436 1.00 91.50 108 ILE A N 1
ATOM 885 C CA . ILE A 1 108 ? 14.927 -3.500 -11.027 1.00 91.50 108 ILE A CA 1
ATOM 886 C C . ILE A 1 108 ? 14.622 -2.456 -12.104 1.00 91.50 108 ILE A C 1
ATOM 888 O O . ILE A 1 108 ? 13.504 -2.439 -12.611 1.00 91.50 108 ILE A O 1
ATOM 892 N N . ARG A 1 109 ? 15.619 -1.667 -12.520 1.00 89.81 109 ARG A N 1
ATOM 893 C CA . ARG A 1 109 ? 15.487 -0.640 -13.559 1.00 89.81 109 ARG A CA 1
ATOM 894 C C . ARG A 1 109 ? 14.927 -1.219 -14.850 1.00 89.81 109 ARG A C 1
ATOM 896 O O . ARG A 1 109 ? 13.915 -0.734 -15.342 1.00 89.81 109 ARG A O 1
ATOM 903 N N . LYS A 1 110 ? 15.532 -2.300 -15.349 1.00 92.06 110 LYS A N 1
ATOM 904 C CA . LYS A 1 110 ? 15.090 -2.961 -16.580 1.00 92.06 110 LYS A CA 1
ATOM 905 C C . LYS A 1 110 ? 13.617 -3.368 -16.514 1.00 92.06 110 LYS A C 1
ATOM 907 O O . LYS A 1 110 ? 12.861 -3.096 -17.431 1.00 92.06 110 LYS A O 1
ATOM 912 N N . TYR A 1 111 ? 13.201 -4.019 -15.433 1.00 92.75 111 TYR A N 1
ATOM 913 C CA . TYR A 1 111 ? 11.828 -4.511 -15.317 1.00 92.75 111 TYR A CA 1
ATOM 914 C C . TYR A 1 111 ? 10.815 -3.383 -15.0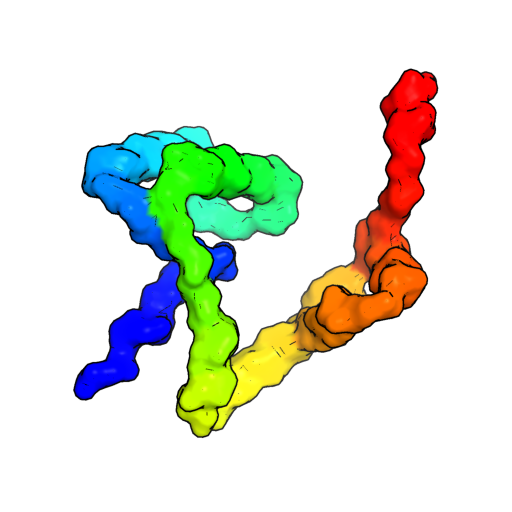85 1.00 92.75 111 TYR A C 1
ATOM 916 O O . TYR A 1 111 ? 9.689 -3.475 -15.566 1.00 92.75 111 TYR A O 1
ATOM 924 N N . LEU A 1 112 ? 11.193 -2.318 -14.373 1.00 91.62 112 LEU A N 1
ATOM 925 C CA . LEU A 1 112 ? 10.354 -1.123 -14.259 1.00 91.62 112 LEU A CA 1
ATOM 926 C C . LEU A 1 112 ? 10.167 -0.448 -15.628 1.00 91.62 112 LEU A C 1
ATOM 928 O O . LEU A 1 112 ? 9.050 -0.058 -15.954 1.00 91.62 112 LEU A O 1
ATOM 932 N N . GLN A 1 113 ? 11.212 -0.389 -16.454 1.00 92.44 113 GLN A N 1
ATOM 933 C CA . GLN A 1 113 ? 11.113 0.113 -17.823 1.00 92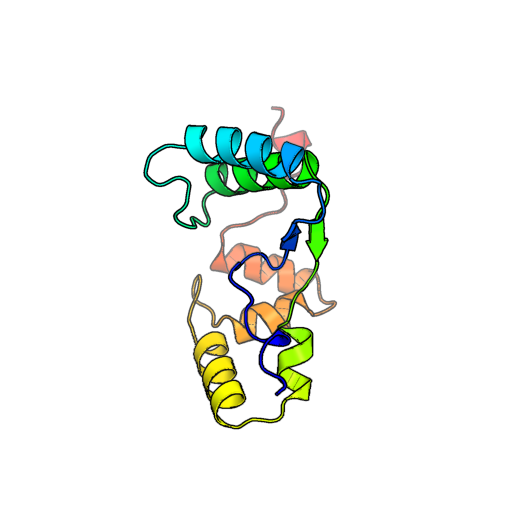.44 113 GLN A CA 1
ATOM 934 C C . GLN A 1 113 ? 10.242 -0.800 -18.702 1.00 92.44 113 GLN A C 1
ATOM 936 O O . GLN A 1 113 ? 9.299 -0.324 -19.324 1.00 92.44 113 GLN A O 1
ATOM 941 N N . ASP A 1 114 ? 10.511 -2.109 -18.715 1.00 92.88 114 ASP A N 1
ATOM 942 C CA . ASP A 1 114 ? 9.850 -3.070 -19.610 1.00 92.88 114 ASP A CA 1
ATOM 943 C C . ASP A 1 114 ? 8.341 -3.229 -19.328 1.00 92.88 114 ASP A C 1
ATOM 945 O O . ASP A 1 114 ? 7.564 -3.451 -20.254 1.00 92.88 114 ASP A O 1
ATOM 949 N N . TYR A 1 115 ? 7.918 -3.158 -18.059 1.00 91.12 115 TYR A N 1
ATOM 950 C CA . TYR A 1 115 ? 6.533 -3.466 -17.659 1.00 91.12 115 TYR A CA 1
ATOM 951 C C . TYR A 1 115 ? 5.718 -2.258 -17.194 1.00 91.12 115 TYR A C 1
ATOM 953 O O . TYR A 1 115 ? 4.490 -2.348 -17.128 1.00 91.12 115 TYR A O 1
ATOM 961 N N . LEU A 1 116 ? 6.375 -1.165 -16.805 1.00 87.62 116 LEU A N 1
ATOM 962 C CA . LEU A 1 116 ? 5.711 0.035 -16.288 1.00 87.62 116 LEU A CA 1
ATOM 963 C C . LEU A 1 116 ? 6.094 1.302 -17.054 1.00 87.62 116 LEU A C 1
ATOM 965 O O . LEU A 1 116 ? 5.582 2.362 -16.706 1.00 87.62 116 LEU A O 1
ATOM 969 N N . GLU A 1 117 ? 6.977 1.205 -18.055 1.00 88.19 117 GLU A N 1
ATOM 970 C CA . GLU A 1 117 ? 7.476 2.346 -18.835 1.00 88.19 117 GLU A CA 1
ATOM 971 C C . GLU A 1 117 ? 8.131 3.424 -17.951 1.00 88.19 117 GLU A C 1
ATOM 973 O O . GLU A 1 117 ? 8.180 4.599 -18.301 1.00 88.19 117 GLU A O 1
ATOM 978 N N . ILE A 1 118 ? 8.651 3.026 -16.782 1.00 85.12 118 ILE A N 1
ATOM 979 C CA . ILE A 1 118 ? 9.335 3.934 -15.860 1.00 85.12 118 ILE A CA 1
ATOM 980 C C . ILE A 1 118 ? 10.813 3.983 -16.234 1.00 85.12 118 ILE A C 1
ATOM 982 O O . ILE A 1 118 ? 11.535 2.994 -16.091 1.00 85.12 118 ILE A O 1
ATOM 986 N N . THR A 1 119 ? 11.266 5.157 -16.655 1.00 84.38 119 THR A N 1
ATOM 987 C CA . THR A 1 119 ? 12.672 5.470 -16.919 1.00 84.38 119 THR A CA 1
ATOM 988 C C . THR A 1 119 ? 13.201 6.472 -15.896 1.00 84.38 119 THR A C 1
ATOM 990 O O . THR A 1 119 ? 12.449 7.272 -15.342 1.00 84.38 119 THR A O 1
ATOM 993 N N . GLU A 1 120 ? 14.502 6.415 -15.607 1.00 72.50 120 GLU A N 1
ATOM 994 C CA . GLU A 1 120 ? 15.173 7.484 -14.863 1.00 72.50 120 GLU A CA 1
ATOM 995 C C . GLU A 1 120 ? 15.326 8.682 -15.809 1.00 72.50 120 GLU A C 1
ATOM 997 O O . GLU A 1 120 ? 16.051 8.590 -16.795 1.00 72.50 120 GLU A O 1
ATOM 1002 N N . GLU A 1 121 ? 14.623 9.779 -15.533 1.00 67.38 121 GLU A N 1
ATOM 1003 C CA . GLU A 1 121 ? 14.863 11.065 -16.192 1.00 67.38 121 GLU A CA 1
ATOM 1004 C C . GLU A 1 121 ? 15.864 11.868 -15.361 1.00 67.38 121 GLU A C 1
ATOM 1006 O O . GLU A 1 121 ? 15.751 11.972 -14.132 1.00 67.38 121 GLU A O 1
ATOM 1011 N N . THR A 1 122 ? 16.859 12.444 -16.030 1.00 55.88 122 THR A N 1
ATOM 1012 C CA . THR A 1 122 ? 17.749 13.422 -15.402 1.00 55.88 122 THR A CA 1
ATOM 1013 C C . THR A 1 122 ? 16.958 14.720 -15.251 1.00 55.88 122 THR A C 1
ATOM 1015 O O . THR A 1 122 ? 16.319 15.150 -16.204 1.00 55.88 122 THR A O 1
ATOM 1018 N N . ILE A 1 123 ? 16.985 15.367 -14.079 1.00 57.62 123 ILE A N 1
ATOM 1019 C CA . ILE A 1 123 ? 16.243 16.626 -13.827 1.00 57.62 123 ILE A CA 1
ATOM 1020 C C . ILE A 1 123 ? 16.545 17.700 -14.894 1.00 57.62 123 ILE A C 1
ATOM 1022 O O . ILE A 1 123 ? 15.686 18.529 -15.183 1.00 57.62 123 ILE A O 1
ATOM 1026 N N . ASP A 1 124 ? 17.727 17.641 -15.511 1.00 55.88 124 ASP A N 1
ATOM 1027 C CA . ASP A 1 124 ? 18.152 18.536 -16.589 1.00 55.88 124 ASP A CA 1
ATOM 1028 C C . ASP A 1 124 ? 17.331 18.383 -17.889 1.00 55.88 124 ASP A C 1
ATOM 1030 O O . ASP A 1 124 ? 17.195 19.351 -18.622 1.00 55.88 124 ASP A O 1
ATOM 1034 N N . GLU A 1 125 ? 16.717 17.225 -18.162 1.00 52.88 125 GLU A N 1
ATOM 1035 C CA . GLU A 1 125 ? 15.901 16.990 -19.372 1.00 52.88 125 GLU A CA 1
ATOM 1036 C C . GLU A 1 125 ? 14.442 17.463 -19.224 1.00 52.88 125 GLU A C 1
ATOM 1038 O O . GLU A 1 125 ? 13.715 17.555 -20.208 1.00 52.88 125 GLU A O 1
ATOM 1043 N N . LEU A 1 126 ? 14.006 17.782 -18.000 1.00 50.91 126 LEU A N 1
ATOM 1044 C CA . LEU A 1 126 ? 12.656 18.279 -17.694 1.00 50.91 126 LEU A CA 1
ATOM 1045 C C . LEU A 1 126 ? 12.570 19.816 -17.637 1.00 50.91 126 LEU A C 1
ATOM 1047 O O . LEU A 1 126 ? 11.487 20.356 -17.398 1.00 50.91 126 LEU A O 1
ATOM 1051 N N . LEU A 1 127 ? 13.704 20.512 -17.784 1.00 50.91 127 LEU A N 1
ATOM 1052 C CA . LEU A 1 127 ? 13.825 21.969 -17.649 1.00 50.91 127 LEU A CA 1
ATOM 1053 C C . LEU A 1 127 ? 14.207 22.700 -18.952 1.00 50.91 127 LEU A C 1
ATOM 1055 O O . LEU A 1 127 ? 14.287 23.930 -18.920 1.00 50.91 127 LEU A O 1
ATOM 1059 N N . ASP A 1 128 ? 14.371 21.975 -20.061 1.00 41.53 128 ASP A N 1
ATOM 1060 C CA . ASP A 1 128 ? 14.483 22.513 -21.430 1.00 41.53 128 ASP A CA 1
ATOM 1061 C C . ASP A 1 128 ? 13.149 22.385 -22.195 1.00 41.53 128 ASP A C 1
ATOM 1063 O O . ASP A 1 128 ? 12.856 23.275 -23.032 1.00 41.53 128 ASP A O 1
#

Sequence (128 aa):
MRTANLQQTNTSGYKFQGSSQELLEAQIIVNSWGSEGKIYNPTREYQLLLRELLICYKYRLDTNFAKMDRIAHQGIEQFKQRVYNIEVSGMKVGQWNRLLSSRNEDNIRKYLQDYLEITEETIDELLD

Secondary structure (DSSP, 8-state):
---GGG----TT-EEE-S-HHHHHHHHHHHHHT-TTTTS---SHHHHHHHHHHHHHS-EEE--SHHHHTTT--HH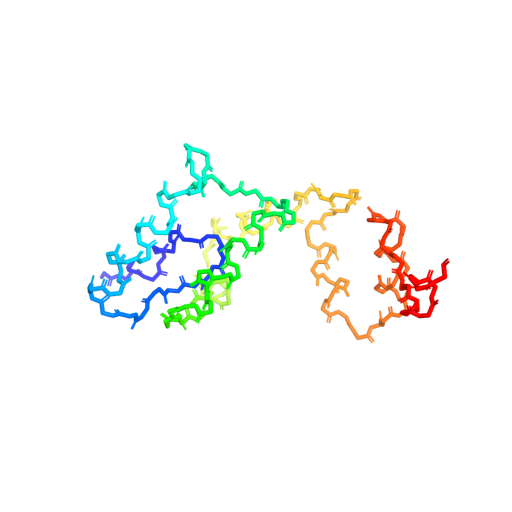HHHHHHHHHT-EETTEEHHHHHHHHTSS-HHHHHHHHHHHH------GGGG--

Foldseek 3Di:
DPDVLVPPPDPQQKDFDDDPVLVVVLVVLQPVCDPCSPPDDPDPVNVVSVVVSPVSGDIDRHPCVVVLVVVPDPVSVVVVVVQQQDDDQNDGVVVVVVQVPDPPVVSVQVCCCVRVVDHDDDPVVVPD

Organism: NCBI:txid2839659

Radius of gyration: 18.75 Å; chains: 1; bounding box: 38×46×44 Å

=== Feature glossary ===
A reading guide for the features in this record.

Start from the sequence.

  · Sequence gives the chain of amino acids in standard one-letter code (A=alanine, C=cysteine, …, Y=tyrosine), read N→C. It is the only feature that is directly encoded by the gene; all structural features are derived from the folded form of this sequence.

Fold it, and you get atomic coordinates and the backbone conformation that goes with them.

  · The mmCIF table is the protein's shape written out atom by atom. For each backbone N, Cα, C, and carbonyl O, it records an (x, y, z) coordinate triple in Å plus the residue type, chain letter, and residue number.

  · Backbone dihedral angles. Every residue except chain termini has a φ (preceding-C → N → Cα → C) and a ψ (N → Cα → C → next-N). They are reported in degrees following the IUPAC sign convention. Secondary structure is essentially a statement about which (φ, ψ) basin each residue occupies.

  · DSSP 8-state secondary structure assigns each residue one of H (α-helix), G (3₁₀-helix), I (π-helix), E (extended β-strand), B (isolated β-bridge), T (hydrogen-bonded turn), S (bend), or '-' (coil). The assignment is computed from backbone hydrogen-bond geometry via the Kabsch–Sander algorithm.

  · P-SEA three-state annotation labels each residue as helix, strand, or coil based purely on the geometry of the Cα trace. It serves as a fallback when the full backbone (and thus DSSP) is unavailable.

Summarize the fold with a handful of shape descriptors and a per-residue structural alphabet.

  · Radius of gyration (Rg) is the root-mean-square distance of Cα atoms from their centroid — a single number for overall size and compactness. A globular domain of N residues has Rg ≈ 2.2·N^0.38 Å; an extended or disordered chain has a much larger Rg. The Cα contact count is the number of residue pairs whose Cα atoms are within 8 Å and are more than four positions apart in sequence — a standard proxy for tertiary packing density. The bounding box is the smallest axis-aligned box enclosing all Cα atoms.

  · Foldseek's 3Di representation compresses backbone geometry into a per-residue letter drawn from a learned twenty-state alphabet. It captures the tertiary interaction pattern around each residue — which residues are packed against it in space, regardless of where they are in sequence.

  · Accessible surface area quantifies burial. A residue with SASA near zero is packed into the hydrophobic core; one with SASA >100 Å² sits on the surface. Computed here via the Shrake–Rupley numerical algorithm with a 1.4 Å probe.

Ask how reliable the model is.

  · For AlphaFold models, the B-factor field carries pLDDT — the model's own estimate of local accuracy on a 0–100 scale. Regions with pLDDT<50 should be treated as essentially unmodeled; they often correspond to intrinsically disordered segments.

  · For experimental (PDB) structures, the B-factor (temperature factor) quantifies the positional spread of each atom in the crystal — a combination of thermal vibration and static disorder — in units of Å². High B-factors mark flexible loops or poorly resolved regions; low B-factors mark the rigid, well-ordered core.

  · PAE(i, j) answers: if I align the predicted and true structures on residue i, how far off (in Å) do I expect residue j to be? A block-diagonal PAE matrix with low values on the blocks and high values off-diagonal is the signature of a multi-domain protein with confidently predicted domains but uncertain inter-domain orientation.

Place it in context: what it resembles, what it is annotated as, and how it looks.

  · Structural nearest neighbors (via Foldseek easy-search vs the PDB). Reported per hit: target PDB id, E-value, and alignment TM-score. A TM-score above ~0.5 is the conventional threshold for 'same fold'.

  · Functional annotations link the protein to curated databases. InterPro entries identify conserved domains and families by matching the sequence against member-database signatures (Pfam, PROSITE, CDD, …). Gene Ontology (GO) terms describe molecular function, biological process, and cellular component in a controlled vocabulary. CATH places the structure in a hierarchical fold classification (Class/Architecture/Topology/Homologous-superfamily). The organism is the source species.

  · Plot images: a contact map (which residues are close in 3D, as an N×N binary image), a Ramachandran scatter (backbone torsion angles, revealing secondary-structure composition at a glance), and — for AlphaFold structures — a PAE heatmap (pairwise prediction confidence).

  · Structure images are PyMOL renders from six orthogonal camera directions. Cartoon representation draws helices as coils and strands as arrows; sticks shows the backbone as bonds; surface shows the solvent-excluded envelope. Rainbow coloring maps sequence position to hue (blue→red, N→C); chain coloring assigns a distinct color per polypeptide.